Protein AF-A0A0R0M6A7-F1 (afdb_monomer_lite)

Radius of gyration: 17.69 Å; chains: 1; bounding box: 37×29×49 Å

Sequence (87 aa):
MFEDYEGIERNSLNILNNFTTNPQAEVLVFDKIDPCFIDKVCFNSVQDMKQWDNLDTSNYPQRFSVNLYYFKPRNDYKIWQAKKTDV

Secondary structure (DSSP, 8-state):
--TTSTT--GGGGT--TTS--SSP------SPPPGGG---EEES-HHHHHHHTTS--TTSTT-EEE-GGGGSPPTTHHHHHHTTTT-

Foldseek 3Di:
DQVVDPPDDPVVLPNPPPDADPPGPDDDDPDDDDCVPQQADEDCDPVVLVVCVPDPCVVPPHHYDHDNPVVDDDSCNVVVVVVVVVD

pLDDT: mean 77.39, std 12.15, range [42.75, 94.31]

Structure (mmCIF, N/CA/C/O backbone):
data_AF-A0A0R0M6A7-F1
#
_entry.id   AF-A0A0R0M6A7-F1
#
loop_
_atom_site.group_PDB
_atom_site.id
_atom_site.type_symbol
_atom_site.label_atom_id
_atom_site.label_alt_id
_atom_site.label_comp_id
_atom_site.label_asym_id
_atom_site.label_entity_id
_atom_site.label_seq_id
_atom_site.pdbx_PDB_ins_code
_atom_site.Cartn_x
_atom_site.Cartn_y
_atom_site.Cartn_z
_atom_site.occupancy
_atom_site.B_iso_or_equiv
_atom_site.auth_seq_id
_atom_site.auth_comp_id
_atom_site.auth_asym_id
_atom_site.auth_atom_id
_atom_site.pdbx_PDB_model_num
ATOM 1 N N . MET A 1 1 ? -15.830 -9.142 12.924 1.00 55.69 1 MET A N 1
ATOM 2 C CA . MET A 1 1 ? -14.595 -8.359 12.624 1.00 55.69 1 MET A CA 1
ATOM 3 C C . MET A 1 1 ? -14.489 -7.070 13.456 1.00 55.69 1 MET A C 1
ATOM 5 O O . MET A 1 1 ? -13.510 -6.915 14.165 1.00 55.69 1 MET A O 1
ATOM 9 N N . PHE A 1 2 ? -15.487 -6.172 13.447 1.00 54.31 2 PHE A N 1
ATOM 10 C CA . PHE A 1 2 ? -15.691 -5.174 14.529 1.00 54.31 2 PHE A CA 1
ATOM 11 C C . PHE A 1 2 ? -16.799 -5.580 15.496 1.00 54.31 2 PHE A C 1
ATOM 13 O O . PHE A 1 2 ? -16.727 -5.290 16.681 1.00 54.31 2 PHE A O 1
ATOM 20 N N . GLU A 1 3 ? -17.775 -6.323 14.981 1.00 54.16 3 GLU A N 1
ATOM 21 C CA . GLU A 1 3 ? -18.860 -6.947 15.744 1.00 54.16 3 GLU A CA 1
ATOM 22 C C . GLU A 1 3 ? -18.352 -7.921 16.823 1.00 54.16 3 GLU A C 1
ATOM 24 O O . GLU A 1 3 ? -19.089 -8.249 17.743 1.00 54.16 3 GLU A O 1
ATOM 29 N N . ASP A 1 4 ? -17.079 -8.333 16.750 1.00 55.56 4 ASP A N 1
ATOM 30 C CA . ASP A 1 4 ? -16.454 -9.244 17.718 1.00 55.56 4 ASP A CA 1
ATOM 31 C C . ASP A 1 4 ? -15.928 -8.500 18.963 1.00 55.56 4 ASP A C 1
ATOM 33 O O . ASP A 1 4 ? -15.521 -9.132 19.936 1.00 55.56 4 ASP A O 1
ATOM 37 N N . TYR A 1 5 ? -15.902 -7.159 18.943 1.00 63.56 5 TYR A N 1
ATOM 38 C CA . TYR A 1 5 ? -15.431 -6.326 20.049 1.00 63.56 5 TYR A CA 1
ATOM 39 C C . TYR A 1 5 ? -16.487 -5.288 20.427 1.00 63.56 5 TYR A C 1
ATOM 41 O O . TYR A 1 5 ? -16.648 -4.275 19.744 1.00 63.56 5 TYR A O 1
ATOM 49 N N . GLU A 1 6 ? -17.140 -5.493 21.574 1.00 65.56 6 GLU A N 1
ATOM 50 C CA . GLU A 1 6 ? -18.089 -4.521 22.120 1.00 65.56 6 GLU A CA 1
ATOM 51 C C . GLU A 1 6 ? -17.466 -3.111 22.192 1.00 65.56 6 GLU A C 1
ATOM 53 O O . GLU A 1 6 ? -16.331 -2.912 22.657 1.00 65.56 6 GLU A O 1
ATOM 58 N N . GLY A 1 7 ? -18.216 -2.133 21.672 1.00 66.25 7 GLY A N 1
ATOM 59 C CA . GLY A 1 7 ? -17.890 -0.706 21.720 1.00 66.25 7 GLY A CA 1
ATOM 60 C C . GLY A 1 7 ? -17.001 -0.160 20.596 1.00 66.25 7 GLY A C 1
ATOM 61 O O . GLY A 1 7 ? -16.673 1.025 20.639 1.00 66.25 7 GLY A O 1
ATOM 62 N N . ILE A 1 8 ? -16.596 -0.958 19.598 1.00 70.44 8 ILE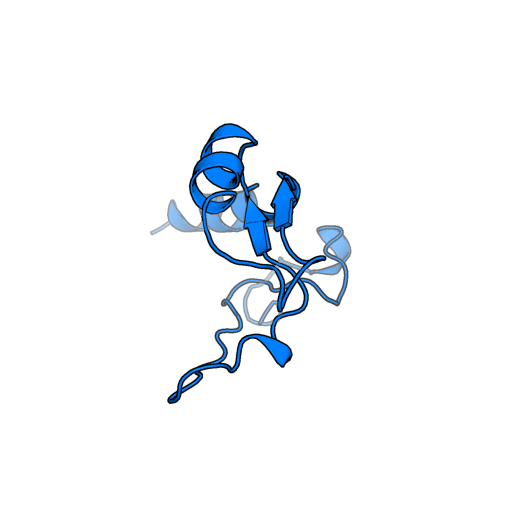 A N 1
ATOM 63 C CA . ILE A 1 8 ? -15.796 -0.460 18.463 1.00 70.44 8 ILE A CA 1
ATOM 64 C C . ILE A 1 8 ? -16.614 -0.523 17.171 1.00 70.44 8 ILE A C 1
ATOM 66 O O . ILE A 1 8 ? -16.624 -1.531 16.474 1.00 70.44 8 ILE A O 1
ATOM 70 N N . GLU A 1 9 ? -17.259 0.584 16.814 1.00 74.00 9 GLU A N 1
ATOM 71 C CA . GLU A 1 9 ? -17.976 0.706 15.543 1.00 74.00 9 GLU A CA 1
ATOM 72 C C . GLU A 1 9 ? -17.117 1.394 14.479 1.00 74.00 9 GLU A C 1
ATOM 74 O O . GLU A 1 9 ? -16.562 2.466 14.694 1.00 74.00 9 GLU A O 1
ATOM 79 N N . ARG A 1 10 ? -17.048 0.825 13.273 1.00 76.38 10 ARG A N 1
ATOM 80 C CA . ARG A 1 10 ? -16.285 1.405 12.155 1.00 76.38 10 ARG A CA 1
ATOM 81 C C . ARG A 1 10 ? -16.682 2.856 11.846 1.00 76.38 10 ARG A C 1
ATOM 83 O O . ARG A 1 10 ? -15.818 3.699 11.592 1.00 76.38 10 ARG A O 1
ATOM 90 N N . ASN A 1 11 ? -17.988 3.125 11.865 1.00 76.12 11 ASN A N 1
ATOM 91 C CA . ASN A 1 11 ? -18.561 4.423 11.514 1.00 76.12 11 ASN A CA 1
ATOM 92 C C . ASN A 1 11 ? -18.145 5.523 12.498 1.00 76.12 11 ASN A C 1
ATOM 94 O O . ASN A 1 11 ? -17.951 6.660 12.079 1.00 76.12 11 ASN A O 1
ATOM 98 N N . SER A 1 12 ? -17.940 5.193 13.778 1.00 81.06 12 SER A N 1
ATOM 99 C CA . SER A 1 12 ? -17.505 6.174 14.779 1.00 81.06 12 SER A CA 1
ATOM 100 C C . SER A 1 12 ? -16.033 6.575 14.621 1.00 81.06 12 SER A C 1
ATOM 102 O O . SER A 1 12 ? -15.620 7.625 15.110 1.00 81.06 12 SER A O 1
ATOM 104 N N . LEU A 1 13 ? -15.243 5.783 13.885 1.00 77.62 13 LEU A N 1
ATOM 105 C CA . LEU A 1 13 ? -13.806 5.993 13.674 1.00 77.62 13 LEU A CA 1
ATOM 106 C C . LEU A 1 13 ? -13.464 6.670 12.342 1.00 77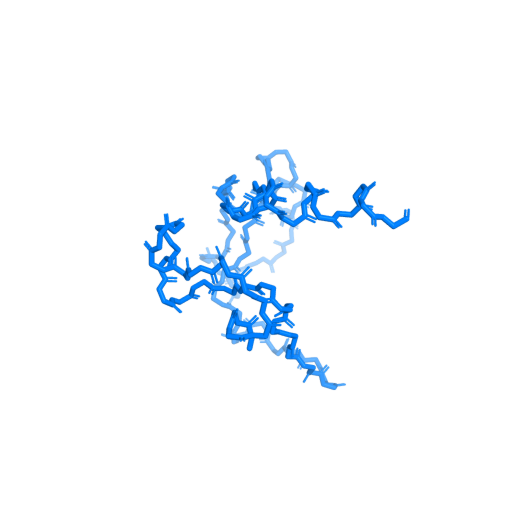.62 13 LEU A C 1
ATOM 108 O O . LEU A 1 13 ? -12.283 6.826 12.021 1.00 77.62 13 LEU A O 1
ATOM 112 N N . ASN A 1 14 ? -14.476 7.074 11.564 1.00 81.62 14 ASN A N 1
ATOM 113 C CA . ASN A 1 14 ? -14.314 7.680 10.238 1.00 81.62 14 ASN A CA 1
ATOM 114 C C . ASN A 1 14 ? -13.410 6.847 9.304 1.00 81.62 14 ASN A C 1
ATOM 116 O O . ASN A 1 14 ? -12.590 7.386 8.557 1.00 81.62 14 ASN A O 1
ATOM 120 N N . ILE A 1 15 ? -13.524 5.515 9.362 1.00 80.44 15 ILE A N 1
ATOM 121 C CA . ILE A 1 15 ? -12.760 4.604 8.503 1.00 80.44 15 ILE A CA 1
ATOM 122 C C . ILE A 1 15 ? -13.589 4.295 7.254 1.00 80.44 15 ILE A C 1
ATOM 124 O O . ILE A 1 15 ? -14.580 3.567 7.319 1.00 80.44 15 ILE A O 1
ATOM 128 N N . LEU A 1 16 ? -13.162 4.815 6.101 1.00 81.44 16 LEU A N 1
ATOM 129 C CA . LEU A 1 16 ? -13.811 4.570 4.805 1.00 81.44 16 LEU A CA 1
ATOM 130 C C . LEU A 1 16 ? -13.909 3.072 4.505 1.00 81.44 16 LEU A C 1
ATOM 132 O O . LEU A 1 16 ? -12.956 2.350 4.770 1.00 81.44 16 LEU A O 1
ATOM 136 N N . ASN A 1 17 ? -15.013 2.598 3.921 1.00 80.19 17 ASN A N 1
ATOM 137 C CA . ASN A 1 17 ? -15.319 1.165 3.731 1.00 80.19 17 ASN A CA 1
ATOM 138 C C . ASN A 1 17 ? -14.234 0.341 3.019 1.00 80.19 17 ASN A C 1
ATOM 140 O O . ASN A 1 17 ? -14.121 -0.854 3.262 1.00 80.19 17 ASN A O 1
ATOM 144 N N . ASN A 1 18 ? -13.416 0.969 2.179 1.00 79.62 18 ASN A N 1
ATOM 145 C CA . ASN A 1 18 ? -12.329 0.321 1.448 1.00 79.62 18 ASN A CA 1
ATOM 146 C C . ASN A 1 18 ? -11.033 0.137 2.263 1.00 79.62 18 ASN A C 1
ATOM 148 O O . ASN A 1 18 ? -10.072 -0.428 1.748 1.00 79.62 18 ASN A O 1
ATOM 152 N N . PHE A 1 19 ? -10.972 0.613 3.508 1.00 79.31 19 PHE A N 1
ATOM 153 C CA . PHE A 1 19 ? -9.806 0.435 4.373 1.00 79.31 19 PHE A CA 1
ATOM 154 C C . PHE A 1 19 ? -9.880 -0.871 5.150 1.00 79.31 19 PHE A C 1
ATOM 156 O O . PHE A 1 19 ? -10.920 -1.233 5.705 1.00 79.31 19 PHE A O 1
ATOM 163 N N . THR A 1 20 ? -8.748 -1.558 5.244 1.00 76.62 20 THR A N 1
ATOM 164 C CA . THR A 1 20 ? -8.629 -2.724 6.112 1.00 76.62 20 THR A CA 1
ATOM 165 C C . THR A 1 20 ? -8.720 -2.300 7.573 1.00 76.62 20 THR A C 1
ATOM 167 O O . THR A 1 20 ? -8.328 -1.194 7.957 1.00 76.62 20 THR A O 1
ATOM 170 N N . THR A 1 21 ? -9.2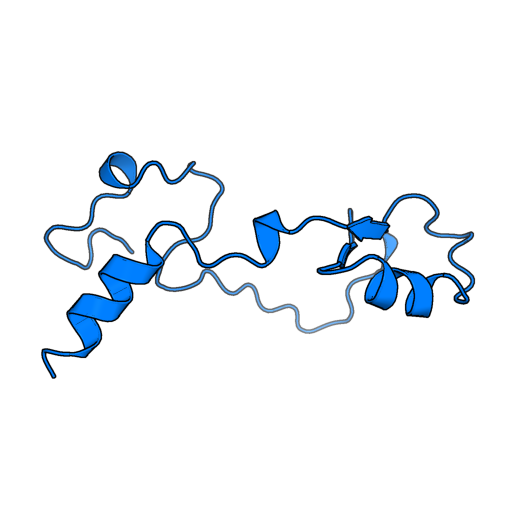67 -3.182 8.397 1.00 72.94 21 THR A N 1
ATOM 171 C CA . THR A 1 21 ? -9.405 -2.968 9.840 1.00 72.94 21 THR A CA 1
ATOM 172 C C . THR A 1 21 ? -8.801 -4.132 10.600 1.00 72.94 21 THR A C 1
ATOM 174 O O . THR A 1 21 ? -8.157 -4.980 9.990 1.00 72.94 21 THR A O 1
ATOM 177 N N . ASN A 1 22 ? -8.887 -4.131 11.927 1.00 71.19 22 ASN A N 1
ATOM 178 C CA . ASN A 1 22 ? -8.460 -5.276 12.723 1.00 71.19 22 ASN A CA 1
ATOM 179 C C . ASN A 1 22 ? -9.602 -6.306 12.837 1.00 71.19 22 ASN A C 1
ATOM 181 O O . ASN A 1 22 ? -10.729 -5.868 13.077 1.00 71.19 22 ASN A O 1
ATOM 185 N N . PRO A 1 23 ? -9.327 -7.624 12.755 1.00 69.50 23 PRO A N 1
ATOM 186 C CA . PRO A 1 23 ? -8.078 -8.262 12.305 1.00 69.50 23 PRO A CA 1
ATOM 187 C C . PRO A 1 23 ? -7.723 -7.945 10.845 1.00 69.50 23 PRO A C 1
ATOM 189 O O . PRO A 1 23 ? -8.603 -7.755 10.013 1.00 69.50 23 PRO A O 1
ATOM 192 N N . GLN A 1 24 ? -6.423 -7.878 10.534 1.00 68.75 24 GLN A N 1
ATOM 193 C CA . GLN A 1 24 ? -5.946 -7.570 9.181 1.00 68.75 24 GLN A CA 1
ATOM 194 C C . GLN A 1 24 ? -6.498 -8.583 8.166 1.00 68.75 24 GLN A C 1
ATOM 196 O O . GLN A 1 24 ? -6.359 -9.789 8.347 1.00 68.75 24 GLN A O 1
ATOM 201 N N . ALA A 1 25 ? -7.092 -8.085 7.080 1.00 72.62 25 ALA A N 1
ATOM 202 C CA . ALA A 1 25 ? -7.470 -8.910 5.937 1.00 72.62 25 ALA A CA 1
ATOM 203 C C . ALA A 1 25 ? -6.211 -9.237 5.119 1.00 72.62 25 ALA A C 1
ATOM 205 O O . ALA A 1 25 ? -5.839 -8.499 4.207 1.00 72.62 25 ALA A O 1
ATOM 206 N N . GLU A 1 26 ? -5.503 -10.293 5.511 1.00 79.19 26 GLU A N 1
ATOM 207 C CA . GLU A 1 26 ? -4.373 -10.820 4.752 1.00 79.19 26 GLU A CA 1
ATOM 208 C C . GLU A 1 26 ? -4.879 -11.635 3.558 1.00 79.19 26 GLU A C 1
ATOM 210 O O . GLU A 1 26 ? -5.753 -12.491 3.696 1.00 79.19 26 GLU A O 1
ATOM 215 N N . VAL A 1 27 ? -4.332 -11.354 2.375 1.00 82.94 27 VAL A N 1
ATOM 216 C CA . VAL A 1 27 ? -4.568 -12.141 1.163 1.00 82.94 27 VAL A CA 1
ATOM 217 C C . VAL A 1 27 ? -3.266 -12.847 0.828 1.00 82.94 27 VAL A C 1
ATOM 219 O O . VAL A 1 27 ? -2.259 -12.198 0.551 1.00 82.94 27 VAL A O 1
ATOM 222 N N . LEU A 1 28 ? -3.291 -14.176 0.867 1.00 87.62 28 LEU A N 1
ATOM 223 C CA . LEU A 1 28 ? -2.132 -14.998 0.545 1.00 87.62 28 LEU A CA 1
ATOM 224 C C . LEU A 1 28 ? -2.049 -15.210 -0.966 1.00 87.62 28 LEU A C 1
ATOM 226 O O . LEU A 1 28 ? -3.000 -15.682 -1.591 1.00 87.62 28 LEU A O 1
ATOM 230 N N . VAL A 1 29 ? -0.893 -14.884 -1.540 1.00 88.44 29 VAL A N 1
ATOM 231 C CA . VAL A 1 29 ? -0.552 -15.195 -2.930 1.00 88.44 29 VAL A CA 1
ATOM 232 C C . VAL A 1 29 ? 0.581 -16.212 -2.902 1.00 88.44 29 VAL A C 1
ATOM 234 O O . VAL A 1 29 ? 1.640 -15.944 -2.342 1.00 88.44 29 VAL A O 1
ATOM 237 N N . PHE A 1 30 ? 0.337 -17.398 -3.458 1.00 91.12 30 PHE A N 1
ATOM 238 C CA . PHE A 1 30 ? 1.289 -18.514 -3.404 1.00 91.12 30 PHE A CA 1
ATOM 239 C C . PHE A 1 30 ? 2.372 -18.440 -4.490 1.00 91.12 30 PHE A C 1
ATOM 241 O O . PHE A 1 30 ? 3.452 -18.996 -4.312 1.00 91.12 30 PHE A O 1
ATOM 248 N N . ASP A 1 31 ? 2.102 -17.708 -5.573 1.00 92.69 31 ASP A N 1
ATOM 249 C CA . ASP A 1 31 ? 3.013 -17.510 -6.700 1.00 92.69 31 ASP A CA 1
ATOM 250 C C . ASP A 1 31 ? 3.498 -16.055 -6.808 1.00 92.69 31 ASP A C 1
ATOM 252 O O . ASP A 1 31 ? 3.096 -15.165 -6.055 1.00 92.69 31 ASP A O 1
ATOM 256 N N . LYS A 1 32 ? 4.388 -15.787 -7.770 1.00 89.88 32 LYS A N 1
ATOM 257 C CA . LYS A 1 32 ? 4.850 -14.424 -8.063 1.00 89.88 32 LYS A CA 1
ATOM 258 C C . LYS A 1 32 ? 3.734 -13.613 -8.721 1.00 89.88 32 LYS A C 1
ATOM 260 O O . LYS A 1 32 ? 3.123 -14.062 -9.686 1.00 89.88 32 LYS A O 1
ATOM 265 N N . ILE A 1 33 ? 3.535 -12.385 -8.248 1.00 87.00 33 ILE A N 1
ATOM 266 C CA . ILE A 1 33 ? 2.664 -11.411 -8.911 1.00 87.00 33 ILE A CA 1
ATOM 267 C C . ILE A 1 33 ? 3.440 -10.809 -10.080 1.00 87.00 33 ILE A C 1
ATOM 269 O O . ILE A 1 33 ? 4.502 -10.215 -9.879 1.00 87.00 33 ILE A O 1
ATOM 273 N N . ASP A 1 34 ? 2.915 -10.961 -11.296 1.00 85.94 34 ASP A N 1
ATOM 274 C CA . ASP A 1 34 ? 3.473 -10.275 -12.459 1.00 85.94 34 ASP A CA 1
ATOM 275 C C . ASP A 1 34 ? 3.378 -8.756 -12.238 1.00 85.94 34 ASP A C 1
ATOM 277 O O . ASP A 1 34 ? 2.302 -8.261 -11.869 1.00 85.94 34 ASP A O 1
ATOM 281 N N . PRO A 1 35 ? 4.465 -7.992 -12.455 1.00 82.56 35 PRO A N 1
ATOM 282 C CA . PRO A 1 35 ? 4.432 -6.556 -12.262 1.00 82.56 35 PRO A CA 1
ATOM 283 C C . PRO A 1 35 ? 3.305 -5.865 -13.029 1.00 82.56 35 PRO A C 1
ATOM 285 O O . PRO A 1 35 ? 2.813 -4.858 -12.533 1.00 82.56 35 PRO A O 1
ATOM 288 N N . CYS A 1 36 ? 2.824 -6.375 -14.172 1.00 83.75 36 CYS A N 1
ATOM 289 C CA . CYS A 1 36 ? 1.703 -5.781 -14.909 1.00 83.75 36 CYS A CA 1
ATOM 290 C C . CYS A 1 36 ? 0.423 -5.628 -14.060 1.00 83.75 36 CYS A C 1
ATOM 292 O O . CYS A 1 36 ? -0.302 -4.654 -14.270 1.00 83.75 36 CYS A O 1
ATOM 294 N N . PHE A 1 37 ? 0.214 -6.479 -13.044 1.00 86.38 37 PHE A N 1
ATOM 295 C CA . PHE A 1 37 ? -0.914 -6.409 -12.102 1.00 86.38 37 PHE A CA 1
ATOM 296 C C . PHE A 1 37 ? -0.710 -5.439 -10.927 1.00 86.38 37 PHE A C 1
ATOM 298 O O . PHE A 1 37 ? -1.656 -5.156 -10.195 1.00 86.38 37 PHE A O 1
ATOM 305 N N . ILE A 1 38 ? 0.502 -4.927 -10.714 1.00 85.31 38 ILE A N 1
ATOM 306 C CA . ILE A 1 38 ? 0.801 -3.989 -9.625 1.00 85.31 38 ILE A CA 1
ATOM 307 C C . ILE A 1 38 ? 0.511 -2.579 -10.118 1.00 85.31 38 ILE A C 1
ATOM 309 O O . ILE A 1 38 ? 1.250 -2.097 -10.952 1.00 85.31 38 ILE A O 1
ATOM 313 N N . ASP A 1 39 ? -0.502 -1.881 -9.608 1.00 85.69 39 ASP A N 1
ATOM 314 C CA . ASP A 1 39 ? -0.812 -0.516 -10.069 1.00 85.69 39 ASP A CA 1
ATOM 315 C C . ASP A 1 39 ? 0.268 0.510 -9.678 1.00 85.69 39 ASP A C 1
ATOM 317 O O . ASP A 1 39 ? 0.742 1.276 -10.517 1.00 85.69 39 ASP A O 1
ATOM 321 N N . LYS A 1 40 ? 0.704 0.501 -8.410 1.00 87.56 40 LYS A N 1
ATOM 322 C CA . LYS A 1 40 ? 1.622 1.504 -7.856 1.00 87.56 40 LYS A CA 1
ATOM 323 C C . LYS A 1 40 ? 2.454 0.969 -6.689 1.00 87.56 40 LYS A C 1
ATOM 325 O O . LYS A 1 40 ? 1.974 0.178 -5.884 1.00 87.56 40 LYS A O 1
ATOM 330 N N . VAL A 1 41 ? 3.672 1.480 -6.552 1.00 87.81 41 VAL A N 1
ATOM 331 C CA . VAL A 1 41 ? 4.561 1.355 -5.394 1.00 87.81 41 VAL A CA 1
ATOM 332 C C . VAL A 1 41 ? 4.714 2.732 -4.746 1.00 87.81 41 VAL A C 1
ATOM 334 O O . VAL A 1 41 ? 5.146 3.710 -5.366 1.00 87.81 41 VAL A O 1
ATOM 337 N N . CYS A 1 42 ? 4.336 2.814 -3.475 1.00 92.44 42 CYS A N 1
ATOM 338 C CA . CYS A 1 42 ? 4.457 4.026 -2.676 1.00 92.44 42 CYS A CA 1
ATOM 339 C C . CYS A 1 42 ? 5.710 3.955 -1.799 1.00 92.44 42 CYS A C 1
ATOM 341 O O . CYS A 1 42 ? 5.935 2.952 -1.132 1.00 92.44 42 CYS A O 1
ATOM 343 N N . PHE A 1 43 ? 6.486 5.035 -1.758 1.00 92.56 43 PHE A N 1
ATOM 344 C CA . PHE A 1 43 ? 7.679 5.176 -0.925 1.00 92.56 43 PHE A CA 1
ATOM 345 C C . PHE A 1 43 ? 7.415 6.109 0.259 1.00 92.56 43 PHE A C 1
ATOM 347 O O . PHE A 1 43 ? 6.614 7.046 0.161 1.00 92.56 43 PHE A O 1
ATOM 354 N N . ASN A 1 44 ? 8.125 5.872 1.364 1.00 94.31 44 ASN A N 1
ATOM 355 C CA . ASN A 1 44 ? 8.081 6.729 2.550 1.00 94.31 44 ASN A CA 1
ATOM 356 C C . ASN A 1 44 ? 8.950 7.987 2.389 1.00 94.31 44 ASN A C 1
ATOM 358 O O . ASN A 1 44 ? 8.737 8.989 3.061 1.00 94.31 44 ASN A O 1
ATOM 362 N N . SER A 1 45 ? 9.933 7.970 1.491 1.00 93.94 45 SER A N 1
ATOM 363 C CA . SER A 1 45 ? 10.766 9.136 1.220 1.00 93.94 45 SER A CA 1
ATOM 364 C C . SER A 1 45 ? 11.218 9.184 -0.236 1.00 93.94 45 SER A C 1
ATOM 366 O O . SER A 1 45 ? 11.267 8.173 -0.938 1.00 93.94 45 SER A O 1
ATOM 368 N N . VAL A 1 46 ? 11.581 10.386 -0.689 1.00 90.25 46 VAL A N 1
ATOM 369 C CA . VAL A 1 46 ? 12.201 10.581 -2.008 1.00 90.25 46 VAL A CA 1
ATOM 370 C C . VAL A 1 46 ? 13.560 9.881 -2.071 1.00 90.25 46 VAL A C 1
ATOM 372 O O . VAL A 1 46 ? 13.945 9.396 -3.129 1.00 90.25 46 VAL A O 1
ATOM 375 N N . GLN A 1 47 ? 14.290 9.821 -0.954 1.00 90.81 47 GLN A N 1
ATOM 376 C CA . GLN A 1 47 ? 15.593 9.165 -0.892 1.00 90.81 47 GLN A CA 1
ATOM 377 C C . GLN A 1 47 ? 15.475 7.663 -1.158 1.00 90.81 47 GLN A C 1
ATOM 379 O O . GLN A 1 47 ? 16.250 7.142 -1.955 1.00 90.81 47 GLN A O 1
ATOM 384 N N . ASP A 1 48 ? 14.487 6.997 -0.555 1.00 88.88 48 ASP A N 1
ATOM 385 C CA . ASP A 1 48 ? 14.232 5.572 -0.793 1.00 88.88 48 ASP A CA 1
ATOM 386 C C . ASP A 1 48 ? 13.811 5.339 -2.241 1.00 88.88 48 ASP A C 1
ATOM 388 O O . ASP A 1 48 ? 14.351 4.462 -2.904 1.00 88.88 48 ASP A O 1
ATOM 392 N N . MET A 1 49 ? 12.913 6.178 -2.767 1.00 88.81 49 MET A N 1
ATOM 393 C CA . MET A 1 49 ? 12.470 6.095 -4.162 1.00 88.81 49 MET A CA 1
ATOM 394 C C . MET A 1 49 ? 13.641 6.219 -5.144 1.00 88.81 49 MET A C 1
ATOM 396 O O . MET A 1 49 ? 13.730 5.459 -6.102 1.00 88.81 49 MET A O 1
ATOM 400 N N . LYS A 1 50 ? 14.581 7.133 -4.882 1.00 85.19 50 LYS A N 1
ATOM 401 C CA . LYS A 1 50 ? 15.748 7.365 -5.744 1.00 85.19 50 LYS A CA 1
ATOM 402 C C . LYS A 1 50 ? 16.698 6.173 -5.839 1.00 85.19 50 LYS A C 1
ATOM 404 O O . LYS A 1 50 ? 17.409 6.050 -6.829 1.00 85.19 50 LYS A O 1
ATOM 409 N N . GLN A 1 51 ? 16.712 5.278 -4.850 1.00 83.56 51 GLN A N 1
ATOM 410 C CA . GLN A 1 51 ? 17.494 4.038 -4.942 1.00 83.56 51 GLN A CA 1
ATOM 411 C C . GLN A 1 51 ? 16.949 3.097 -6.027 1.00 83.56 51 GLN A C 1
ATOM 413 O O . GLN A 1 51 ? 17.693 2.273 -6.553 1.00 83.56 51 GLN A O 1
ATOM 418 N N . TRP A 1 52 ? 15.672 3.250 -6.384 1.00 79.44 52 TRP A N 1
ATOM 419 C CA . TRP A 1 52 ? 14.970 2.447 -7.385 1.00 79.44 52 TRP A CA 1
ATOM 420 C C . TRP A 1 52 ? 14.919 3.113 -8.764 1.00 79.44 52 TRP A C 1
ATOM 422 O O . TRP A 1 52 ? 14.561 2.459 -9.737 1.00 79.44 52 TRP A O 1
ATOM 432 N N . ASP A 1 53 ? 15.329 4.379 -8.858 1.00 69.19 53 ASP A N 1
ATOM 433 C CA . ASP A 1 53 ? 15.364 5.172 -10.098 1.00 69.19 53 ASP A CA 1
ATOM 434 C C . ASP A 1 53 ? 16.400 4.638 -11.104 1.00 69.19 53 ASP A C 1
ATOM 436 O O . ASP A 1 53 ? 16.271 4.828 -12.308 1.00 69.19 53 ASP A O 1
ATOM 440 N N . ASN A 1 54 ? 17.420 3.924 -10.613 1.00 66.62 54 ASN A N 1
ATOM 441 C CA . ASN A 1 54 ? 18.467 3.314 -11.439 1.00 66.62 54 ASN A CA 1
ATOM 442 C C . ASN A 1 54 ? 18.059 1.964 -12.058 1.00 66.62 54 ASN A C 1
ATOM 444 O O . ASN A 1 54 ? 18.847 1.369 -12.793 1.00 66.62 54 ASN A O 1
ATOM 448 N N . LEU A 1 55 ? 16.875 1.439 -11.730 1.00 68.06 55 LEU A N 1
ATOM 449 C CA . LEU A 1 55 ? 16.361 0.218 -12.344 1.00 68.06 55 LEU A CA 1
ATOM 450 C C . LEU A 1 55 ? 15.723 0.568 -13.687 1.00 68.06 55 LEU A C 1
ATOM 452 O O . LEU A 1 55 ? 15.011 1.566 -13.798 1.00 68.06 55 LEU A O 1
ATOM 456 N N . ASP A 1 56 ? 15.946 -0.272 -14.700 1.00 66.94 56 ASP A N 1
ATOM 457 C CA . ASP A 1 56 ? 15.265 -0.137 -15.986 1.00 66.94 56 ASP A CA 1
ATOM 458 C C . ASP A 1 56 ? 13.761 -0.410 -15.811 1.00 66.94 56 ASP A C 1
ATOM 460 O O . ASP A 1 56 ? 13.269 -1.536 -15.893 1.00 66.94 56 ASP A O 1
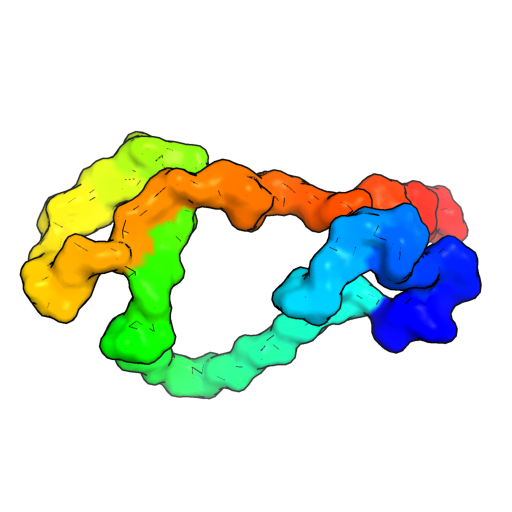ATOM 464 N N . THR A 1 57 ? 13.033 0.656 -15.497 1.00 64.12 57 THR A N 1
ATOM 465 C CA . THR A 1 57 ? 11.581 0.682 -15.311 1.00 64.12 57 THR A CA 1
ATOM 466 C C . THR A 1 57 ? 10.866 1.116 -16.584 1.00 64.12 57 THR A C 1
ATOM 468 O O . THR A 1 57 ? 9.674 1.411 -16.541 1.00 64.12 57 THR A O 1
ATOM 471 N N . SER A 1 58 ? 11.554 1.122 -17.733 1.00 64.44 58 SER A N 1
ATOM 472 C CA . SER A 1 58 ? 10.982 1.511 -19.029 1.00 64.44 58 SER A CA 1
ATOM 473 C C . SER A 1 58 ? 9.727 0.709 -19.401 1.00 64.44 58 SER A C 1
ATOM 475 O O . SER A 1 58 ? 8.827 1.245 -20.044 1.00 64.44 58 SER A O 1
ATOM 477 N N . ASN A 1 59 ? 9.608 -0.530 -18.908 1.00 63.53 59 ASN A N 1
ATOM 478 C CA . ASN A 1 59 ? 8.415 -1.373 -19.056 1.00 63.53 59 ASN A CA 1
ATOM 479 C C . ASN A 1 59 ? 7.276 -1.056 -18.059 1.00 63.53 59 ASN A C 1
ATOM 481 O O . ASN A 1 59 ? 6.155 -1.524 -18.244 1.00 63.53 59 ASN A O 1
ATOM 485 N N . TYR A 1 60 ? 7.530 -0.259 -17.014 1.00 66.62 60 TYR A N 1
ATOM 486 C CA . TYR A 1 60 ? 6.580 0.086 -15.943 1.00 66.62 60 TYR A CA 1
ATOM 487 C C . TYR A 1 60 ? 6.633 1.579 -15.540 1.00 66.62 60 TYR A C 1
ATOM 489 O O . TYR A 1 60 ? 6.734 1.896 -14.351 1.00 66.62 60 TYR A O 1
ATOM 497 N N . PRO A 1 61 ? 6.528 2.522 -16.495 1.00 56.16 61 PRO A N 1
ATOM 498 C CA . PRO A 1 61 ? 6.974 3.911 -16.329 1.00 56.16 61 PRO A CA 1
ATOM 499 C C . PRO A 1 61 ? 6.171 4.783 -15.340 1.00 56.16 61 PRO A C 1
ATOM 501 O O . PRO A 1 61 ? 6.489 5.954 -15.172 1.00 56.16 61 PRO A O 1
ATOM 504 N N . GLN A 1 62 ? 5.110 4.277 -14.699 1.00 62.88 62 GLN A N 1
ATOM 505 C CA . GLN A 1 62 ? 4.105 5.119 -14.016 1.00 62.88 62 GLN A CA 1
ATOM 506 C C . GLN A 1 62 ? 3.873 4.774 -12.536 1.00 6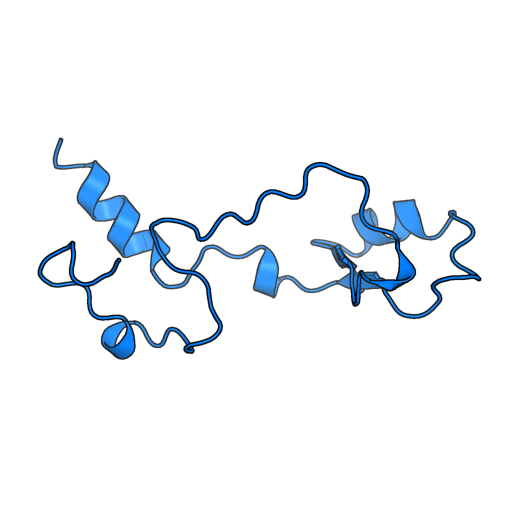2.88 62 GLN A C 1
ATOM 508 O O . GLN A 1 62 ? 2.906 5.235 -11.932 1.00 62.88 62 GLN A O 1
ATOM 513 N N . ARG A 1 63 ? 4.719 3.941 -11.924 1.00 73.12 63 ARG A N 1
ATOM 514 C CA . ARG A 1 63 ? 4.303 3.244 -10.697 1.00 73.12 63 ARG A CA 1
ATOM 515 C C . ARG A 1 63 ? 4.953 3.725 -9.419 1.00 73.12 63 ARG A C 1
ATOM 517 O O . ARG A 1 63 ? 4.519 3.296 -8.363 1.00 73.12 63 ARG A O 1
ATOM 524 N N . PHE A 1 64 ? 5.936 4.615 -9.452 1.00 87.00 64 PHE A N 1
ATOM 525 C CA . PHE A 1 64 ? 6.628 5.047 -8.234 1.00 87.00 64 PHE A CA 1
ATOM 526 C C . PHE A 1 64 ? 6.142 6.418 -7.773 1.00 87.00 64 PHE A C 1
ATOM 528 O O . PHE A 1 64 ? 6.031 7.359 -8.553 1.00 87.00 64 PHE A O 1
ATOM 535 N N . SER A 1 65 ? 5.810 6.541 -6.488 1.00 89.19 65 SER A N 1
ATOM 536 C CA . SER A 1 65 ? 5.484 7.838 -5.890 1.00 89.19 65 SER A CA 1
ATOM 537 C C . SER A 1 65 ? 5.790 7.867 -4.407 1.00 89.19 65 SER A C 1
ATOM 539 O O . SER A 1 65 ? 5.683 6.847 -3.735 1.00 89.19 65 SER A O 1
ATOM 541 N N . VAL A 1 66 ? 6.084 9.044 -3.866 1.00 91.62 66 VAL A N 1
ATOM 542 C CA . VAL A 1 66 ? 6.131 9.230 -2.414 1.00 91.62 66 VAL A CA 1
ATOM 543 C C . VAL A 1 66 ? 4.717 9.486 -1.906 1.00 91.62 66 VAL A C 1
ATOM 545 O O . VAL A 1 66 ? 4.050 10.414 -2.362 1.00 91.62 66 VAL A O 1
ATOM 548 N N . ASN A 1 67 ? 4.253 8.669 -0.960 1.00 92.38 67 ASN A N 1
ATOM 549 C CA . ASN A 1 67 ? 2.959 8.873 -0.316 1.00 92.38 67 ASN A CA 1
ATOM 550 C C . ASN A 1 67 ? 2.995 8.425 1.148 1.00 92.38 67 ASN A C 1
ATOM 552 O O . ASN A 1 67 ? 2.777 7.257 1.463 1.00 92.38 67 ASN A O 1
ATOM 556 N N . LEU A 1 68 ? 3.199 9.395 2.041 1.00 91.19 68 LEU A N 1
ATOM 557 C CA . LEU A 1 68 ? 3.288 9.184 3.489 1.00 91.19 68 LEU A CA 1
ATOM 558 C C . LEU A 1 68 ? 1.990 8.674 4.121 1.00 91.19 68 LEU A C 1
ATOM 560 O O . LEU A 1 68 ? 2.018 8.182 5.244 1.00 91.19 68 LEU A O 1
ATOM 564 N N . TYR A 1 69 ? 0.848 8.812 3.443 1.00 87.81 69 TYR A N 1
ATOM 565 C CA . TYR A 1 69 ? -0.445 8.388 3.975 1.00 87.81 69 TYR A CA 1
ATOM 566 C C . TYR A 1 69 ? -0.450 6.897 4.342 1.00 87.81 69 TYR A C 1
ATOM 568 O O . TYR A 1 69 ? -0.900 6.543 5.428 1.00 87.81 69 TYR A O 1
ATOM 576 N N . TYR A 1 70 ? 0.132 6.049 3.487 1.00 86.81 70 TYR A N 1
ATOM 577 C CA . TYR A 1 70 ? 0.194 4.596 3.688 1.00 86.81 70 TYR A CA 1
ATOM 578 C C . TYR A 1 70 ? 1.214 4.145 4.744 1.00 86.81 70 TYR A C 1
ATOM 580 O O . TYR A 1 70 ? 1.198 2.986 5.145 1.00 86.81 70 TYR A O 1
ATOM 588 N N . PHE A 1 71 ? 2.083 5.046 5.208 1.00 90.38 71 PHE A N 1
ATOM 589 C CA . PHE A 1 71 ? 3.108 4.764 6.221 1.00 90.38 71 PHE A CA 1
ATOM 590 C C . PHE A 1 71 ? 2.732 5.293 7.610 1.00 90.38 71 PHE A C 1
ATOM 592 O O . PHE A 1 71 ? 3.489 5.138 8.568 1.00 90.38 71 PHE A O 1
ATOM 599 N N . LYS A 1 72 ? 1.564 5.930 7.741 1.00 87.88 72 LYS A N 1
ATOM 600 C CA . LYS A 1 72 ? 1.025 6.344 9.036 1.00 87.88 72 LYS A CA 1
ATOM 601 C C . LYS A 1 72 ? 0.268 5.186 9.693 1.00 87.88 72 LYS A C 1
ATOM 603 O O . LYS A 1 72 ? -0.300 4.349 8.991 1.00 87.88 72 LYS A O 1
ATOM 608 N N . PRO A 1 73 ? 0.204 5.145 11.036 1.00 85.31 73 PRO A N 1
ATOM 609 C CA . PRO A 1 73 ? -0.673 4.210 11.725 1.00 85.31 73 PRO A CA 1
ATOM 610 C C . PRO A 1 73 ? -2.129 4.373 11.274 1.00 85.31 73 PRO A C 1
ATOM 612 O O . PRO A 1 73 ? -2.566 5.483 10.964 1.00 85.31 73 PRO A O 1
ATOM 615 N N . ARG A 1 74 ? -2.893 3.275 11.297 1.00 82.12 74 ARG A N 1
ATOM 616 C CA . ARG A 1 74 ? -4.339 3.306 11.033 1.00 82.12 74 ARG A CA 1
ATOM 617 C C . ARG A 1 74 ? -5.057 4.234 12.014 1.00 82.12 74 ARG A C 1
ATOM 619 O O . ARG A 1 74 ? -4.641 4.376 13.164 1.00 82.12 74 ARG A O 1
ATOM 626 N N . ASN A 1 75 ? -6.196 4.780 11.593 1.00 82.12 75 ASN A N 1
ATOM 627 C CA . ASN A 1 75 ? -7.018 5.655 12.437 1.00 82.12 75 ASN A CA 1
ATOM 628 C C . ASN A 1 75 ? -7.471 4.975 13.745 1.00 82.12 75 ASN A C 1
ATOM 630 O O . ASN A 1 75 ? -7.586 5.639 14.771 1.00 82.12 75 ASN A O 1
ATOM 634 N N . ASP A 1 76 ? -7.668 3.652 13.734 1.00 81.75 76 ASP A N 1
ATOM 635 C CA . ASP A 1 76 ? -8.054 2.863 14.910 1.00 81.75 76 ASP A CA 1
ATOM 636 C C . ASP A 1 76 ? -6.875 2.410 15.787 1.00 81.75 76 ASP A C 1
ATOM 638 O O . ASP A 1 76 ? -7.084 1.808 16.840 1.00 81.75 76 ASP A O 1
ATOM 642 N N . TYR A 1 77 ? -5.628 2.704 15.404 1.00 84.31 77 TYR A N 1
ATOM 643 C CA . TYR A 1 77 ? -4.428 2.178 16.064 1.00 84.31 77 TYR A CA 1
ATOM 644 C C . TYR A 1 77 ? -4.398 2.441 17.577 1.00 84.31 77 TYR A C 1
ATOM 646 O O . TYR A 1 77 ? -4.026 1.560 18.350 1.00 84.31 77 TYR A O 1
ATOM 654 N N . LYS A 1 78 ? -4.818 3.633 18.020 1.00 83.19 78 LYS A N 1
ATOM 655 C CA . LYS A 1 78 ? -4.836 3.995 19.448 1.00 83.19 78 LYS A CA 1
ATOM 656 C C . LYS A 1 78 ? -5.832 3.165 20.264 1.00 83.19 78 LYS A C 1
ATOM 658 O O . LYS A 1 78 ? -5.540 2.825 21.405 1.00 83.19 78 LYS A O 1
ATOM 663 N N . ILE A 1 79 ? -6.973 2.809 19.676 1.00 81.06 79 ILE A N 1
ATOM 664 C CA . ILE A 1 79 ? -8.014 2.007 20.337 1.00 81.06 79 ILE A CA 1
ATOM 665 C C . ILE A 1 79 ? -7.499 0.589 20.573 1.00 81.06 79 ILE A C 1
ATOM 667 O O . ILE A 1 79 ? -7.651 0.035 21.660 1.00 81.06 79 ILE A O 1
ATOM 671 N N . TRP A 1 80 ? -6.806 0.038 19.577 1.00 76.06 80 TRP A N 1
ATOM 672 C CA . TRP A 1 80 ? -6.178 -1.277 19.682 1.00 76.06 80 TRP A CA 1
ATOM 673 C C . TRP A 1 80 ? -4.958 -1.306 20.610 1.00 76.06 80 TRP A C 1
ATOM 675 O O . TRP A 1 80 ? -4.614 -2.373 21.109 1.00 76.06 80 TRP A O 1
ATOM 685 N N . GLN A 1 81 ? -4.302 -0.168 20.861 1.00 75.94 81 GLN A N 1
ATOM 686 C CA . GLN A 1 81 ? -3.250 -0.075 21.879 1.00 75.94 81 GLN A CA 1
ATOM 687 C C . GLN A 1 81 ? -3.808 -0.067 23.301 1.00 75.94 81 GLN A C 1
ATOM 689 O O . GLN A 1 81 ? -3.287 -0.788 24.142 1.00 75.94 81 GLN A O 1
ATOM 694 N N . ALA A 1 82 ? -4.860 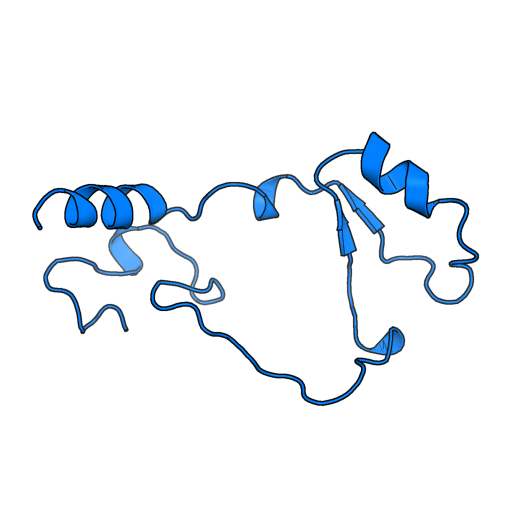0.714 23.567 1.00 66.25 82 ALA A N 1
ATOM 695 C CA . ALA A 1 82 ? -5.430 0.838 24.909 1.00 66.25 82 ALA A CA 1
ATOM 696 C C . ALA A 1 82 ? -5.907 -0.514 25.466 1.00 66.25 82 ALA A C 1
ATOM 698 O O . ALA A 1 82 ? -5.652 -0.822 26.622 1.00 66.25 82 ALA A O 1
ATOM 699 N N . LYS A 1 83 ? -6.498 -1.362 24.614 1.00 60.56 83 LYS A N 1
ATOM 700 C CA . LYS A 1 83 ? -6.965 -2.703 25.000 1.00 60.56 83 LYS A CA 1
ATOM 701 C C . LYS A 1 83 ? -5.848 -3.735 25.236 1.00 60.56 83 LYS A C 1
ATOM 703 O O . LYS A 1 83 ? -6.142 -4.817 25.726 1.00 60.56 83 LYS A O 1
ATOM 708 N N . LYS A 1 84 ? -4.585 -3.458 24.879 1.00 57.19 84 LYS A N 1
ATOM 709 C CA . LYS A 1 84 ? -3.460 -4.375 25.165 1.00 57.19 84 LYS A CA 1
ATOM 710 C C . LYS A 1 84 ? -2.945 -4.267 26.600 1.00 57.19 84 LYS A C 1
ATOM 712 O O . LYS A 1 84 ? -2.225 -5.158 27.028 1.00 57.19 84 LYS A O 1
ATOM 717 N N . THR A 1 85 ? -3.276 -3.191 27.306 1.00 51.97 85 THR A N 1
ATOM 718 C CA . THR A 1 85 ? -2.767 -2.913 28.657 1.00 51.97 85 THR A CA 1
ATOM 719 C C . THR A 1 85 ? -3.638 -3.525 29.762 1.00 51.97 85 THR A C 1
ATOM 721 O O . THR A 1 85 ? -3.229 -3.525 30.916 1.00 51.97 85 THR A O 1
ATOM 724 N N . ASP A 1 86 ? -4.805 -4.070 29.408 1.00 47.81 86 ASP A N 1
ATOM 725 C CA . ASP A 1 86 ? -5.752 -4.712 30.332 1.00 47.81 86 ASP A CA 1
ATOM 726 C C . ASP A 1 86 ? -5.567 -6.247 30.415 1.00 47.81 86 ASP A C 1
ATOM 728 O O . ASP A 1 86 ? -6.502 -6.967 30.773 1.00 47.81 86 ASP A O 1
ATOM 732 N N . VAL A 1 87 ? -4.378 -6.760 30.062 1.00 42.75 87 VAL A N 1
ATOM 733 C CA . VAL A 1 87 ? -4.005 -8.189 30.137 1.00 42.75 87 VAL A CA 1
ATOM 734 C C . VAL A 1 87 ? -2.772 -8.377 31.008 1.00 42.75 87 VAL A C 1
ATOM 736 O O . VAL A 1 87 ? -1.773 -7.663 30.764 1.00 42.75 87 VAL A O 1
#